Protein 1BYR (pdb70)

Organism: Escherichia coli (NCBI:txid562)

Sequence (152 aa):
EPSVQVGYSPEGSARVLVLSAIDSAKTSIRMMAYSFTAPDIMKALVAAKKRGVDVKIVIDERGNTGRASIAAMNYIANSGIPLRTDSNFPIQHDKVIIVDNVTVETGSFNFTKAAETKNSENAVVIWNMPKLAESFLEHWQDRWNQGRDYRS

Structure (mmCIF, N/CA/C/O backbone):
data_1BYR
#
_entry.id   1BYR
#
_cell.length_a   59.060
_cell.length_b   59.060
_cell.length_c   111.300
_cell.angle_alpha   90.00
_cell.angle_beta   90.00
_cell.angle_gamma   90.00
#
_symmetry.space_group_name_H-M   'P 43 21 2'
#
loop_
_entity.id
_entity.type
_entity.pdbx_description
1 polymer 'PROTEIN (ENDONUCLEASE)'
2 water water
#
loop_
_atom_site.group_PDB
_atom_site.id
_atom_site.type_symbol
_atom_site.label_atom_id
_atom_site.label_alt_id
_atom_site.label_comp_id
_atom_site.label_asym_id
_atom_site.label_entity_id
_atom_site.label_seq_id
_atom_site.pdbx_PDB_ins_code
_atom_site.Cartn_x
_atom_site.Cartn_y
_atom_site.Cartn_z
_atom_site.occupancy
_atom_site.B_iso_or_equiv
_atom_site.auth_seq_id
_atom_site.auth_comp_id
_atom_site.auth_asym_id
_atom_site.auth_atom_id
_atom_site.pdbx_PDB_model_num
ATOM 1 N N . GLU A 1 2 ? 38.387 36.829 5.423 1.00 31.06 2 GLU A N 1
ATOM 2 C CA . GLU A 1 2 ? 37.672 36.217 6.576 1.00 30.85 2 GLU A CA 1
ATOM 3 C C . GLU A 1 2 ? 36.683 35.142 6.100 1.00 26.41 2 GLU A C 1
ATOM 4 O O . GLU A 1 2 ? 36.644 34.041 6.638 1.00 27.99 2 GLU A O 1
ATOM 10 N N . PRO A 1 3 ? 35.874 35.456 5.082 1.00 23.68 3 PRO A N 1
ATOM 11 C CA . PRO A 1 3 ? 34.942 34.418 4.638 1.00 22.44 3 PRO A CA 1
ATOM 12 C C . PRO A 1 3 ? 35.674 33.244 3.987 1.00 21.57 3 PRO A C 1
ATOM 13 O O . PRO A 1 3 ? 36.685 33.428 3.306 1.00 22.10 3 PRO A O 1
ATOM 17 N N . SER A 1 4 ? 35.178 32.026 4.229 1.00 17.81 4 SER A N 1
ATOM 18 C CA . SER A 1 4 ? 35.769 30.823 3.656 1.00 13.92 4 SER A CA 1
ATOM 19 C C . SER A 1 4 ? 34.698 29.749 3.555 1.00 12.77 4 SER A C 1
ATOM 20 O O . SER A 1 4 ? 33.649 29.854 4.189 1.00 10.25 4 SER A O 1
ATOM 23 N N . VAL A 1 5 ? 34.956 28.709 2.764 1.00 9.24 5 VAL A N 1
ATOM 24 C CA . VAL A 1 5 ? 33.974 27.644 2.606 1.00 8.98 5 VAL A CA 1
ATOM 25 C C . VAL A 1 5 ? 34.603 26.263 2.714 1.00 8.68 5 VAL A C 1
ATOM 26 O O . VAL A 1 5 ? 35.684 26.015 2.186 1.00 7.62 5 VAL A O 1
ATOM 30 N N . GLN A 1 6 ? 33.930 25.365 3.420 1.00 9.72 6 GLN A N 1
ATOM 31 C CA . GLN A 1 6 ? 34.411 24.001 3.589 1.00 8.33 6 GLN A CA 1
ATOM 32 C C . GLN A 1 6 ? 33.323 23.102 3.044 1.00 7.80 6 GLN A C 1
ATOM 33 O O . GLN A 1 6 ? 32.155 23.479 3.065 1.00 7.74 6 GLN A O 1
ATOM 41 N N . VAL A 1 7 ? 33.705 21.922 2.548 1.00 7.81 7 VAL A N 1
ATOM 42 C CA . VAL A 1 7 ? 32.729 20.959 2.037 1.00 8.96 7 VAL A CA 1
ATOM 43 C C . VAL A 1 7 ? 33.074 19.573 2.552 1.00 7.41 7 VAL A C 1
ATOM 44 O O . VAL A 1 7 ? 34.240 19.257 2.804 1.00 5.64 7 VAL A O 1
ATOM 48 N N . GLY A 1 8 ? 32.042 18.750 2.692 1.00 7.06 8 GLY A N 1
ATOM 49 C CA . GLY A 1 8 ? 32.202 17.380 3.138 1.00 6.87 8 GLY A CA 1
ATOM 50 C C . GLY A 1 8 ? 31.174 16.565 2.369 1.00 7.71 8 GLY A C 1
ATOM 51 O O . GLY A 1 8 ? 30.174 17.119 1.910 1.00 8.20 8 GLY A O 1
ATOM 52 N N . TYR A 1 9 ? 31.403 15.260 2.216 1.00 6.39 9 TYR A N 1
ATOM 53 C CA . TYR A 1 9 ? 30.476 14.416 1.470 1.00 6.91 9 TYR A CA 1
ATOM 54 C C . TYR A 1 9 ? 30.110 13.133 2.197 1.00 8.35 9 TYR A C 1
ATOM 55 O O . TYR A 1 9 ? 30.811 12.694 3.106 1.00 7.35 9 TYR A O 1
ATOM 64 N N . SER A 1 10 ? 28.985 12.543 1.791 1.00 5.78 10 SER A N 1
ATOM 65 C CA . SER A 1 10 ? 28.526 11.273 2.323 1.00 6.71 10 SER A CA 1
ATOM 66 C C . SER A 1 10 ? 28.455 10.364 1.099 1.00 7.63 10 SER A C 1
ATOM 67 O O . SER A 1 10 ? 28.256 10.846 -0.017 1.00 8.76 10 SER A O 1
ATOM 70 N N . PRO A 1 11 ? 28.627 9.043 1.273 1.00 7.38 11 PRO A N 1
ATOM 71 C CA . PRO A 1 11 ? 28.906 8.328 2.516 1.00 8.40 11 PRO A CA 1
ATOM 72 C C . PRO A 1 11 ? 30.378 8.360 2.959 1.00 8.69 11 PRO A C 1
ATOM 73 O O . PRO A 1 11 ? 30.761 7.637 3.874 1.00 7.81 11 PRO A O 1
ATOM 77 N N . GLU A 1 12 ? 31.193 9.193 2.322 1.00 7.80 12 GLU A N 1
ATOM 78 C CA . GLU A 1 12 ? 32.616 9.298 2.666 1.00 8.55 12 GLU A CA 1
ATOM 79 C C . GLU A 1 12 ? 32.857 9.508 4.171 1.00 7.70 12 GLU A C 1
ATOM 80 O O . GLU A 1 12 ? 33.778 8.932 4.765 1.00 6.69 12 GLU A O 1
ATOM 86 N N . GLY A 1 13 ? 32.040 10.357 4.780 1.00 7.83 13 GLY A N 1
ATOM 87 C CA . GLY A 1 13 ? 32.199 10.632 6.196 1.00 6.44 13 GLY A CA 1
ATOM 88 C C . GLY A 1 13 ? 32.540 12.078 6.491 1.00 7.02 13 GLY A C 1
ATOM 89 O O . GLY A 1 13 ? 32.290 12.573 7.586 1.00 7.81 13 GLY A O 1
ATOM 90 N N . SER A 1 14 ? 33.091 12.783 5.509 1.00 7.60 14 SER A N 1
ATOM 91 C CA . SER A 1 14 ? 33.481 14.171 5.722 1.00 8.11 14 SER A CA 1
ATOM 92 C C . SER A 1 14 ? 32.316 15.146 5.936 1.00 8.45 14 SER A C 1
ATOM 93 O O . SER A 1 14 ? 32.474 16.163 6.614 1.00 8.05 14 SER A O 1
ATOM 96 N N . ALA A 1 15 ? 31.152 14.846 5.370 1.00 7.53 15 ALA A N 1
ATOM 97 C CA . ALA A 1 15 ? 29.994 15.726 5.544 1.00 5.30 15 ALA A CA 1
ATOM 98 C C . ALA A 1 15 ? 29.548 15.720 7.010 1.00 6.66 15 ALA A C 1
ATOM 99 O O . ALA A 1 15 ? 29.367 16.768 7.636 1.00 6.54 15 ALA A O 1
ATOM 101 N N . ARG A 1 16 ? 29.368 14.528 7.555 1.00 7.17 16 ARG A N 1
ATOM 102 C CA . ARG A 1 16 ? 28.941 14.389 8.932 1.00 9.52 16 ARG A CA 1
ATOM 103 C C . ARG A 1 16 ? 29.893 15.149 9.868 1.00 8.94 16 ARG A C 1
ATOM 104 O O . ARG A 1 16 ? 29.457 15.951 10.695 1.00 9.27 16 ARG A O 1
ATOM 116 N N . VAL A 1 17 ? 31.191 14.905 9.731 1.00 8.58 17 VAL A N 1
ATOM 117 C CA . VAL A 1 17 ? 32.174 15.567 10.581 1.00 8.67 17 VAL A CA 1
ATOM 118 C C . VAL A 1 17 ? 32.116 17.085 10.450 1.00 9.56 17 VAL A C 1
ATOM 119 O O . VAL A 1 17 ? 32.216 17.797 11.448 1.00 8.84 17 VAL A O 1
ATOM 123 N N . LEU A 1 18 ? 31.940 17.585 9.227 1.00 9.50 18 LEU A N 1
ATOM 124 C CA . LEU A 1 18 ? 31.857 19.024 8.976 1.00 9.00 18 LEU A CA 1
ATOM 125 C C . LEU A 1 18 ? 30.629 19.641 9.638 1.00 7.62 18 LEU A C 1
ATOM 126 O O . LEU A 1 18 ? 30.700 20.720 10.235 1.00 7.48 18 LEU A O 1
ATOM 131 N N . VAL A 1 19 ? 29.494 18.959 9.524 1.00 7.29 19 VAL A N 1
ATOM 132 C CA . VAL A 1 19 ? 28.267 19.443 10.139 1.00 6.97 19 VAL A CA 1
ATOM 133 C C . VAL A 1 19 ? 28.476 19.495 11.663 1.00 6.03 19 VAL A C 1
ATOM 134 O O . VAL A 1 19 ? 28.101 20.476 12.309 1.00 6.53 19 VAL A O 1
ATOM 138 N N . LEU A 1 20 ? 29.089 18.455 12.226 1.00 5.85 20 LEU A N 1
ATOM 139 C CA . LEU A 1 20 ? 29.375 18.429 13.670 1.00 7.97 20 LEU A CA 1
ATOM 140 C C . LEU A 1 20 ? 30.321 19.576 14.037 1.00 7.99 20 LEU A C 1
ATOM 141 O O . LEU A 1 20 ? 30.162 20.210 15.080 1.00 9.07 20 LEU A O 1
ATOM 146 N N . SER A 1 21 ? 31.283 19.865 13.160 1.00 7.77 21 SER A N 1
ATOM 147 C CA . SER A 1 21 ? 32.242 20.951 13.371 1.00 7.81 21 SER A CA 1
ATOM 148 C C . SER A 1 21 ? 31.540 22.300 13.452 1.00 8.21 21 SER A C 1
ATOM 149 O O . SER A 1 21 ? 31.912 23.168 14.245 1.00 8.98 21 SER A O 1
ATOM 152 N N . ALA A 1 22 ? 30.518 22.488 12.633 1.00 7.82 22 ALA A N 1
ATOM 153 C CA . ALA A 1 22 ? 29.788 23.745 12.652 1.00 8.46 22 ALA A CA 1
ATOM 154 C C . ALA A 1 22 ? 29.025 23.907 13.970 1.00 8.99 22 ALA A C 1
ATOM 155 O O . ALA A 1 22 ? 29.034 24.977 14.571 1.00 8.87 22 ALA A O 1
ATOM 157 N N . ILE A 1 23 ? 28.372 22.846 14.426 1.00 8.06 23 ILE A N 1
ATOM 158 C CA . ILE A 1 23 ? 27.617 22.920 15.664 1.00 7.57 23 ILE A CA 1
ATOM 159 C C . ILE A 1 23 ? 28.571 23.108 16.844 1.00 8.57 23 ILE A C 1
ATOM 160 O O . ILE A 1 23 ? 28.345 23.939 17.715 1.00 6.87 23 ILE A O 1
ATOM 165 N N . ASP A 1 24 ? 29.664 22.357 16.830 1.00 9.55 24 ASP A N 1
ATOM 166 C CA . ASP A 1 24 ? 30.675 22.431 17.877 1.00 9.78 24 ASP A CA 1
ATOM 167 C C . ASP A 1 24 ? 31.360 23.793 17.963 1.00 10.93 24 ASP A C 1
ATOM 168 O O . ASP A 1 24 ? 31.950 24.138 18.986 1.00 9.80 24 ASP A O 1
ATOM 173 N N . SER A 1 25 ? 31.294 24.554 16.877 1.00 11.19 25 SER A N 1
ATOM 174 C CA . SER A 1 25 ? 31.934 25.871 16.825 1.00 11.57 25 SER A CA 1
ATOM 175 C C . SER A 1 25 ? 31.100 27.010 17.395 1.00 11.45 25 SER A C 1
ATOM 176 O O . SER A 1 25 ? 31.630 28.079 17.688 1.00 12.32 25 SER A O 1
ATOM 179 N N . ALA A 1 26 ? 29.801 26.792 17.531 1.00 10.65 26 ALA A N 1
ATOM 180 C CA . ALA A 1 26 ? 28.909 27.836 18.026 1.00 12.38 26 ALA A CA 1
ATOM 181 C C . ALA A 1 26 ? 29.261 28.324 19.429 1.00 14.20 26 ALA A C 1
ATOM 182 O O . ALA A 1 26 ? 29.344 27.539 20.385 1.00 12.87 26 ALA A O 1
ATOM 184 N N . LYS A 1 27 ? 29.464 29.633 19.541 1.00 16.03 27 LYS A N 1
ATOM 185 C CA . LYS A 1 27 ? 29.789 30.252 20.827 1.00 16.84 27 LYS A CA 1
ATOM 186 C C . LYS A 1 27 ? 28.607 31.052 21.362 1.00 15.94 27 LYS A C 1
ATOM 187 O O . LYS A 1 27 ? 28.507 31.281 22.556 1.00 15.82 27 LYS A O 1
ATOM 193 N N . THR A 1 28 ? 27.707 31.464 20.472 1.00 14.27 28 THR A N 1
ATOM 194 C CA . THR A 1 28 ? 26.563 32.248 20.893 1.00 13.32 28 THR A CA 1
ATOM 195 C C . THR A 1 28 ? 25.198 31.777 20.396 1.00 13.11 28 THR A C 1
ATOM 196 O O . THR A 1 28 ? 24.238 31.738 21.162 1.00 12.03 28 THR A O 1
ATOM 200 N N . SER A 1 29 ? 25.079 31.424 19.120 1.00 11.27 29 SER A N 1
ATOM 201 C CA . SER A 1 29 ? 23.770 30.987 18.623 1.00 12.49 29 SER A CA 1
ATOM 202 C C . SER A 1 29 ? 23.749 29.953 17.515 1.00 11.93 29 SER A C 1
ATOM 203 O O . SER A 1 29 ? 24.713 29.769 16.775 1.00 11.51 29 SER A O 1
ATOM 206 N N . ILE A 1 30 ? 22.611 29.275 17.427 1.00 12.64 30 ILE A N 1
ATOM 207 C CA . ILE A 1 30 ? 22.365 28.269 16.424 1.00 10.37 30 ILE A CA 1
ATOM 208 C C . ILE A 1 30 ? 20.892 28.372 16.066 1.00 11.13 30 ILE A C 1
ATOM 209 O O . ILE A 1 30 ? 20.031 28.316 16.939 1.00 12.62 30 ILE A O 1
ATOM 214 N N . ARG A 1 31 ? 20.606 28.557 14.780 1.00 9.59 31 ARG A N 1
ATOM 215 C CA . ARG A 1 31 ? 19.230 28.633 14.294 1.00 8.95 31 ARG A CA 1
ATOM 216 C C . ARG A 1 31 ? 19.196 27.542 13.242 1.00 8.31 31 ARG A C 1
ATOM 217 O O . ARG A 1 31 ? 19.812 27.684 12.199 1.00 6.58 31 ARG A O 1
ATOM 229 N N . MET A 1 32 ? 18.503 26.447 13.537 1.00 7.65 32 MET A N 1
ATOM 230 C CA . MET A 1 32 ? 18.442 25.299 12.638 1.00 8.03 32 MET A CA 1
ATOM 231 C C . MET A 1 32 ? 17.088 25.011 11.983 1.00 7.68 32 MET A C 1
ATOM 232 O O . MET A 1 32 ? 16.031 25.196 12.593 1.00 6.72 32 MET A O 1
ATOM 237 N N . MET A 1 33 ? 17.145 24.551 10.728 1.00 6.80 33 MET A N 1
ATOM 238 C CA . MET A 1 33 ? 15.967 24.187 9.943 1.00 6.38 33 MET A CA 1
ATOM 239 C C . MET A 1 33 ? 16.243 22.761 9.500 1.00 8.01 33 MET A C 1
ATOM 240 O O . MET A 1 33 ? 17.342 22.456 9.030 1.00 8.12 33 MET A O 1
ATOM 245 N N . ALA A 1 34 ? 15.261 21.874 9.635 1.00 6.08 34 ALA A N 1
ATOM 246 C CA . ALA A 1 34 ? 15.472 20.508 9.218 1.00 5.92 34 ALA A CA 1
ATOM 247 C C . ALA A 1 34 ? 14.224 19.863 8.657 1.00 5.93 34 ALA A C 1
ATOM 248 O O . ALA A 1 34 ? 13.113 20.250 8.991 1.00 6.91 34 ALA A O 1
ATOM 250 N N . TYR A 1 35 ? 14.422 18.878 7.786 1.00 7.82 35 TYR A N 1
ATOM 251 C CA . TYR A 1 35 ? 13.313 18.106 7.242 1.00 7.13 35 TYR A CA 1
ATOM 252 C C . TYR A 1 35 ? 13.423 16.908 8.196 1.00 7.49 35 TYR A C 1
ATOM 253 O O . TYR A 1 35 ? 13.200 17.068 9.386 1.00 9.87 35 TYR A O 1
ATOM 262 N N . SER A 1 36 ? 13.796 15.732 7.713 1.00 7.04 36 SER A N 1
ATOM 263 C CA . SER A 1 36 ? 13.966 14.592 8.614 1.00 8.17 36 SER A CA 1
ATOM 264 C C . SER A 1 36 ? 14.979 14.948 9.708 1.00 9.44 36 SER A C 1
ATOM 265 O O . SER A 1 36 ? 16.131 15.255 9.415 1.00 8.30 36 SER A O 1
ATOM 268 N N . PHE A 1 37 ? 14.543 14.872 10.967 1.00 8.76 37 PHE A N 1
ATOM 269 C CA . PHE A 1 37 ? 15.348 15.238 12.132 1.00 8.21 37 PHE A CA 1
ATOM 270 C C . PHE A 1 37 ? 15.506 14.001 13.030 1.00 9.82 37 PHE A C 1
ATOM 271 O O . PHE A 1 37 ? 14.695 13.787 13.931 1.00 9.33 37 PHE A O 1
ATOM 279 N N . THR A 1 38 ? 16.552 13.203 12.804 1.00 9.37 38 THR A N 1
ATOM 280 C CA . THR A 1 38 ? 16.730 11.961 13.577 1.00 9.40 38 THR A CA 1
ATOM 281 C C . THR A 1 38 ? 18.127 11.522 14.061 1.00 9.90 38 THR A C 1
ATOM 282 O O . THR A 1 38 ? 18.221 10.732 15.005 1.00 10.31 38 THR A O 1
ATOM 286 N N . ALA A 1 39 ? 19.196 12.000 13.434 1.00 7.48 39 ALA A N 1
ATOM 287 C CA . ALA A 1 39 ? 20.550 11.571 13.809 1.00 8.23 39 ALA A CA 1
ATOM 288 C C . ALA A 1 39 ? 20.971 11.792 15.266 1.00 9.12 39 ALA A C 1
ATOM 289 O O . ALA A 1 39 ? 21.182 12.928 15.698 1.00 9.01 39 ALA A O 1
ATOM 291 N N . PRO A 1 40 ? 21.132 10.701 16.040 1.00 10.60 40 PRO A N 1
ATOM 292 C CA . PRO A 1 40 ? 21.529 10.842 17.448 1.00 10.14 40 PRO A CA 1
ATOM 293 C C . PRO A 1 40 ? 22.784 11.699 17.653 1.00 8.95 40 PRO A C 1
ATOM 294 O O . PRO A 1 40 ? 22.831 12.511 18.567 1.00 9.50 40 PRO A O 1
ATOM 298 N N . ASP A 1 41 ? 23.788 11.517 16.795 1.00 7.32 41 ASP A N 1
ATOM 299 C CA . ASP A 1 41 ? 25.036 12.274 16.875 1.00 6.46 41 ASP A CA 1
ATOM 300 C C . ASP A 1 41 ? 24.798 13.789 16.776 1.00 8.10 41 ASP A C 1
ATOM 301 O O . ASP A 1 41 ? 25.422 14.577 17.495 1.00 8.99 41 ASP A O 1
ATOM 306 N N . ILE A 1 42 ? 23.899 14.186 15.876 1.00 7.94 42 ILE A N 1
ATOM 307 C CA . ILE A 1 42 ? 23.548 15.590 15.677 1.00 8.26 42 ILE A CA 1
ATOM 308 C C . ILE A 1 42 ? 22.839 16.135 16.929 1.00 8.32 42 ILE A C 1
ATOM 309 O O . ILE A 1 42 ? 23.117 17.259 17.391 1.00 8.34 42 ILE A O 1
ATOM 314 N N . MET A 1 43 ? 21.914 15.350 17.476 1.00 8.57 43 MET A N 1
ATOM 315 C CA . MET A 1 43 ? 21.179 15.761 18.678 1.00 7.89 43 MET A CA 1
ATOM 316 C C . MET A 1 43 ? 22.115 15.942 19.866 1.00 7.71 43 MET A C 1
ATOM 317 O O . MET A 1 43 ? 22.021 16.931 20.593 1.00 10.31 43 MET A O 1
ATOM 322 N N . LYS A 1 44 ? 23.032 15.003 20.057 1.00 7.86 44 LYS A N 1
ATOM 323 C CA . LYS A 1 44 ? 23.980 15.084 21.161 1.00 8.17 44 LYS A CA 1
ATOM 324 C C . LYS A 1 44 ? 24.810 16.335 21.053 1.00 9.92 44 LYS A C 1
ATOM 325 O O . LYS A 1 44 ? 25.096 16.992 22.064 1.00 9.15 44 LYS A O 1
ATOM 331 N N . ALA A 1 45 ? 25.208 16.668 19.825 1.00 9.15 45 ALA A N 1
ATOM 332 C CA . ALA A 1 45 ? 26.005 17.864 19.580 1.00 9.44 45 ALA A CA 1
ATOM 333 C C . ALA A 1 45 ? 25.217 19.153 19.850 1.00 8.52 45 ALA A C 1
ATOM 334 O O . ALA A 1 45 ? 25.756 20.109 20.408 1.00 8.62 45 ALA A O 1
ATOM 336 N N . LEU A 1 46 ? 23.944 19.182 19.462 1.00 8.77 46 LEU A N 1
ATOM 337 C CA . LEU A 1 46 ? 23.114 20.358 19.685 1.00 8.01 46 LEU A CA 1
ATOM 338 C C . LEU A 1 46 ? 22.923 20.602 21.184 1.00 7.83 46 LEU A C 1
ATOM 339 O O . LEU A 1 46 ? 23.055 21.732 21.662 1.00 5.83 46 LEU A O 1
ATOM 344 N N . VAL A 1 47 ? 22.635 19.543 21.935 1.00 10.28 47 VAL A N 1
ATOM 345 C CA . VAL A 1 47 ? 22.457 19.693 23.376 1.00 14.61 47 VAL A CA 1
ATOM 346 C C . VAL A 1 47 ? 23.779 20.044 24.063 1.00 14.52 47 VAL A C 1
ATOM 347 O O . VAL A 1 47 ? 23.786 20.735 25.084 1.00 15.75 47 VAL A O 1
ATOM 351 N N . ALA A 1 48 ? 24.901 19.594 23.514 1.00 13.50 48 ALA A N 1
ATOM 352 C CA . ALA A 1 48 ? 26.188 19.956 24.112 1.00 13.25 48 ALA A CA 1
ATOM 353 C C . ALA A 1 48 ? 26.387 21.451 23.892 1.00 13.83 48 ALA A C 1
ATOM 354 O O . ALA A 1 48 ? 26.995 22.136 24.716 1.00 12.80 48 ALA A O 1
ATOM 356 N N . ALA A 1 49 ? 25.870 21.965 22.779 1.00 12.47 49 ALA A N 1
ATOM 357 C CA . ALA A 1 49 ? 25.979 23.392 22.490 1.00 13.16 49 ALA A CA 1
ATOM 358 C C . ALA A 1 49 ? 25.165 24.170 23.524 1.00 13.46 49 ALA A C 1
ATOM 359 O O . ALA A 1 49 ? 25.638 25.151 24.099 1.00 13.37 49 ALA A O 1
ATOM 361 N N . LYS A 1 50 ? 23.935 23.736 23.754 1.00 14.44 50 LYS A N 1
ATOM 362 C CA . LYS A 1 50 ? 23.073 24.384 24.747 1.00 17.57 50 LYS A CA 1
ATOM 363 C C . LYS A 1 50 ? 23.776 24.430 26.116 1.00 15.23 50 LYS A C 1
ATOM 364 O O . LYS A 1 50 ? 23.828 25.471 26.767 1.00 15.52 50 LYS A O 1
ATOM 370 N N . LYS A 1 51 ? 24.328 23.298 26.535 1.00 15.47 51 LYS A N 1
ATOM 371 C CA . LYS A 1 51 ? 25.040 23.201 27.805 1.00 16.19 51 LYS A CA 1
ATOM 372 C C . LYS A 1 51 ? 26.199 24.192 27.854 1.00 17.59 51 LYS A C 1
ATOM 373 O O . LYS A 1 51 ? 26.567 24.684 28.915 1.00 20.14 51 LYS A O 1
ATOM 379 N N . ARG A 1 52 ? 26.767 24.492 26.698 1.00 17.37 52 ARG A N 1
ATOM 380 C CA . ARG A 1 52 ? 27.857 25.458 26.607 1.00 16.85 52 ARG A CA 1
ATOM 381 C C . ARG A 1 52 ? 27.303 26.877 26.781 1.00 16.67 52 ARG A C 1
ATOM 382 O O . ARG A 1 52 ? 28.062 27.826 26.893 1.00 17.96 52 ARG A O 1
ATOM 394 N N . GLY A 1 53 ? 25.981 27.015 26.785 1.00 15.35 53 GLY A N 1
ATOM 395 C CA . GLY A 1 53 ? 25.383 28.332 26.905 1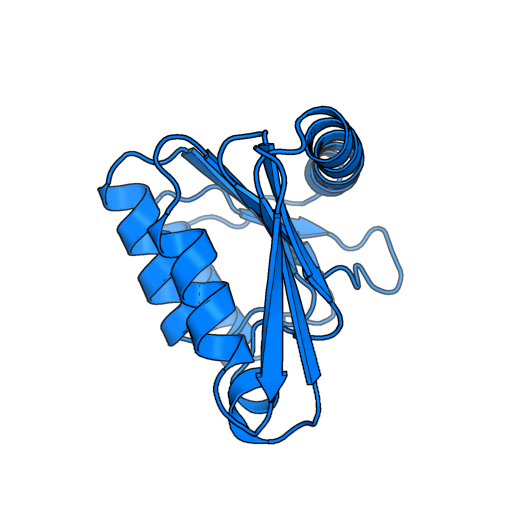.00 13.61 53 GLY A CA 1
ATOM 396 C C . GLY A 1 53 ? 24.876 28.885 25.577 1.00 15.41 53 GLY A C 1
ATOM 397 O O . GLY A 1 53 ? 24.295 29.973 25.524 1.00 15.82 53 GLY A O 1
ATOM 398 N N . VAL A 1 54 ? 25.069 28.138 24.492 1.00 13.46 54 VAL A N 1
ATOM 399 C CA . VAL A 1 54 ? 24.629 28.601 23.178 1.00 12.13 54 VAL A CA 1
ATOM 400 C C . VAL A 1 54 ? 23.111 28.693 23.052 1.00 11.37 54 VAL A C 1
ATOM 401 O O . VAL A 1 54 ? 22.383 27.802 23.495 1.00 11.44 54 VAL A O 1
ATOM 405 N N . ASP A 1 55 ? 22.648 29.781 22.443 1.00 10.76 55 ASP A N 1
ATOM 406 C CA . ASP A 1 55 ? 21.222 30.016 22.232 1.00 11.38 55 ASP A CA 1
ATOM 407 C C . ASP A 1 55 ? 20.787 29.215 21.000 1.00 11.24 55 ASP A C 1
ATOM 408 O O . ASP A 1 55 ? 20.979 29.648 19.859 1.00 11.09 55 ASP A O 1
ATOM 413 N N . VAL A 1 56 ? 20.234 28.028 21.245 1.00 10.88 56 VAL A N 1
ATOM 414 C CA . VAL A 1 56 ? 19.777 27.134 20.179 1.00 10.34 56 VAL A CA 1
ATOM 415 C C . VAL A 1 56 ? 18.253 27.095 19.980 1.00 10.88 56 VAL A C 1
ATOM 416 O O . VAL A 1 56 ? 17.492 26.878 20.928 1.00 11.01 56 VAL A O 1
ATOM 420 N N . LYS A 1 57 ? 17.807 27.324 18.742 1.00 9.29 57 LYS A N 1
ATOM 421 C CA . LYS A 1 57 ? 16.382 27.259 18.409 1.00 9.60 57 LYS A CA 1
ATOM 422 C C . LYS A 1 57 ? 16.243 26.475 17.095 1.00 11.47 57 LYS A C 1
ATOM 423 O O . LYS A 1 57 ? 17.012 26.675 16.142 1.00 11.01 57 LYS A O 1
ATOM 429 N N . ILE A 1 58 ? 15.261 25.578 17.044 1.00 10.38 58 ILE A N 1
ATOM 430 C CA . ILE A 1 58 ? 15.069 24.719 15.883 1.00 9.11 58 ILE A CA 1
ATOM 431 C C . ILE A 1 58 ? 13.638 24.614 15.350 1.00 8.44 58 ILE A C 1
ATOM 432 O O . ILE A 1 58 ? 12.685 24.503 16.118 1.00 8.67 58 ILE A O 1
ATOM 437 N N . VAL A 1 59 ? 13.483 24.676 14.026 1.00 8.67 59 VAL A N 1
ATOM 438 C CA . VAL A 1 59 ? 12.167 24.514 13.402 1.00 9.80 59 VAL A CA 1
ATOM 439 C C . VAL A 1 59 ? 12.308 23.402 12.387 1.00 9.42 59 VAL A C 1
ATOM 440 O O . VAL A 1 59 ? 13.176 23.459 11.512 1.00 9.91 59 VAL A O 1
ATOM 444 N N . ILE A 1 60 ? 11.476 22.374 12.519 1.00 6.89 60 ILE A N 1
ATOM 445 C CA . ILE A 1 60 ? 11.542 21.241 11.610 1.00 6.57 60 ILE A CA 1
ATOM 446 C C . ILE A 1 60 ? 10.221 20.966 10.910 1.00 7.71 60 ILE A C 1
ATOM 447 O O . ILE A 1 60 ? 9.169 21.440 11.333 1.00 5.80 60 ILE A O 1
ATOM 452 N N . ASP A 1 61 ? 10.288 20.211 9.818 1.00 8.00 61 ASP A N 1
ATOM 453 C CA . ASP A 1 61 ? 9.106 19.835 9.067 1.00 7.55 61 ASP A CA 1
ATOM 454 C C . ASP A 1 61 ? 8.232 18.945 9.942 1.00 9.95 61 ASP A C 1
ATOM 455 O O . ASP A 1 61 ? 8.737 18.024 10.596 1.00 11.10 61 ASP A O 1
ATOM 460 N N . GLU A 1 62 ? 6.929 19.202 9.935 1.00 10.88 62 GLU A N 1
ATOM 461 C CA . GLU A 1 62 ? 6.001 18.427 10.756 1.00 10.93 62 GLU A CA 1
ATOM 462 C C . GLU A 1 62 ? 5.621 17.054 10.223 1.00 11.42 62 GLU A C 1
ATOM 463 O O . GLU A 1 62 ? 5.812 16.044 10.908 1.00 11.63 62 GLU A O 1
ATOM 469 N N . ARG A 1 63 ? 5.090 16.997 9.004 1.00 11.13 63 ARG A N 1
ATOM 470 C CA . ARG A 1 63 ? 4.664 15.717 8.427 1.00 10.49 63 ARG A CA 1
ATOM 471 C C . ARG A 1 63 ? 5.729 14.648 8.295 1.00 7.96 63 ARG A C 1
ATOM 472 O O . ARG A 1 63 ? 5.429 13.460 8.411 1.00 8.59 63 ARG A O 1
ATOM 484 N N . GLY A 1 64 ? 6.962 15.069 8.035 1.00 7.74 64 GLY A N 1
ATOM 485 C CA . GLY A 1 64 ? 8.046 14.122 7.877 1.00 9.17 64 GLY A CA 1
ATOM 486 C C . GLY A 1 64 ? 8.762 13.755 9.165 1.00 10.45 64 GLY A C 1
ATOM 487 O O . GLY A 1 64 ? 9.806 13.117 9.132 1.00 10.01 64 GLY A O 1
ATOM 488 N N . ASN A 1 65 ? 8.213 14.167 10.302 1.00 10.01 65 ASN A N 1
ATOM 489 C CA . ASN A 1 65 ? 8.829 13.862 11.594 1.00 10.48 65 ASN A CA 1
ATOM 490 C C . ASN A 1 65 ? 7.873 13.208 12.611 1.00 10.91 65 ASN A C 1
ATOM 491 O O . ASN A 1 65 ? 7.765 13.637 13.771 1.00 9.02 65 ASN A O 1
ATOM 498 N N . THR A 1 66 ? 7.186 12.161 12.166 1.00 8.42 66 THR A N 1
ATOM 499 C CA . THR A 1 66 ? 6.285 11.434 13.050 1.00 10.24 66 THR A CA 1
ATOM 500 C C . THR A 1 66 ? 6.773 10.001 13.287 1.00 9.24 66 THR A C 1
ATOM 501 O O . THR A 1 66 ? 6.117 9.215 13.957 1.00 10.39 66 THR A O 1
ATOM 505 N N . GLY A 1 67 ? 7.923 9.661 12.721 1.00 9.16 67 GLY A N 1
ATOM 506 C CA . GLY A 1 67 ? 8.470 8.330 12.922 1.00 10.87 67 GLY A CA 1
ATOM 507 C C . GLY A 1 67 ? 9.087 8.198 14.314 1.00 12.31 67 GLY A C 1
ATOM 508 O O . GLY A 1 67 ? 9.391 9.204 14.969 1.00 11.61 67 GLY A O 1
ATOM 509 N N . ARG A 1 68 ? 9.295 6.968 14.772 1.00 12.93 68 ARG A N 1
ATOM 510 C CA . ARG A 1 68 ? 9.849 6.743 16.104 1.00 11.65 68 ARG A CA 1
ATOM 511 C C . ARG A 1 68 ? 11.168 7.471 16.376 1.00 11.23 68 ARG A C 1
ATOM 512 O O . ARG A 1 68 ? 11.331 8.107 17.426 1.00 11.77 68 ARG A O 1
ATOM 524 N N . ALA A 1 69 ? 12.110 7.381 15.444 1.00 8.99 69 ALA A N 1
ATOM 525 C CA . ALA A 1 69 ? 13.395 8.039 15.619 1.00 9.64 69 ALA A CA 1
ATOM 526 C C . ALA A 1 69 ? 13.209 9.560 15.709 1.00 10.04 69 ALA A C 1
ATOM 527 O O . ALA A 1 69 ? 13.885 10.239 16.502 1.00 8.41 69 ALA A O 1
ATOM 529 N N . SER A 1 70 ? 12.280 10.095 14.914 1.00 9.35 70 SER A N 1
ATOM 530 C CA . SER A 1 70 ? 12.011 11.528 14.938 1.00 9.20 70 SER A CA 1
ATOM 531 C C . SER A 1 70 ? 11.529 11.926 16.332 1.00 9.58 70 SER A C 1
ATOM 532 O O . SER A 1 70 ? 12.022 12.894 16.918 1.00 10.20 70 SER A O 1
ATOM 535 N N . ILE A 1 71 ? 10.575 11.174 16.867 1.00 7.93 71 ILE A N 1
ATOM 536 C CA . ILE A 1 71 ? 10.044 11.468 18.197 1.00 8.80 71 ILE A CA 1
ATOM 537 C C . ILE A 1 71 ? 11.120 11.400 19.299 1.00 8.37 71 ILE A C 1
ATOM 538 O O . ILE A 1 71 ? 11.181 12.263 20.180 1.00 7.58 71 ILE A O 1
ATOM 543 N N . ALA A 1 72 ? 11.982 10.389 19.234 1.00 9.08 72 ALA A N 1
ATOM 544 C CA . ALA A 1 72 ? 13.068 10.242 20.198 1.00 8.38 72 ALA A CA 1
ATOM 545 C C . ALA A 1 72 ? 13.970 11.487 20.182 1.00 8.03 72 ALA A C 1
ATOM 546 O O . ALA A 1 72 ? 14.323 12.012 21.234 1.00 7.94 72 ALA A O 1
ATOM 548 N N . ALA A 1 73 ? 14.322 11.978 18.999 1.00 6.82 73 ALA A N 1
ATOM 549 C CA . ALA A 1 73 ? 15.178 13.161 18.905 1.00 6.15 73 ALA A CA 1
ATOM 550 C C . ALA A 1 73 ? 14.468 14.418 19.379 1.00 7.19 73 ALA A C 1
ATOM 551 O O . ALA A 1 73 ? 15.042 15.241 20.093 1.00 7.85 73 ALA A O 1
ATOM 553 N N . MET A 1 74 ? 13.218 14.578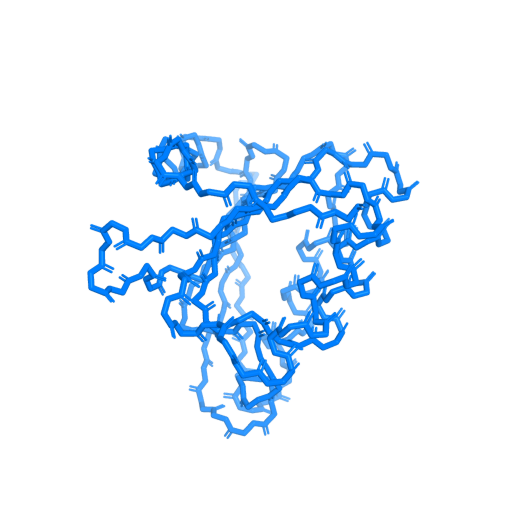 18.963 1.00 8.54 74 MET A N 1
ATOM 554 C CA . MET A 1 74 ? 12.427 15.733 19.362 1.00 8.52 74 MET A CA 1
ATOM 555 C C . MET A 1 74 ? 12.274 15.748 20.878 1.00 8.49 74 MET A C 1
ATOM 556 O O . MET A 1 74 ? 12.412 16.802 21.496 1.00 9.16 74 MET A O 1
ATOM 561 N N . ASN A 1 75 ? 12.016 14.586 21.485 1.00 9.58 75 ASN A N 1
ATOM 562 C CA . ASN A 1 75 ? 11.866 14.504 22.945 1.00 9.86 75 ASN A CA 1
ATOM 563 C C . ASN A 1 75 ? 13.205 14.817 23.621 1.00 11.04 75 ASN A C 1
ATOM 564 O O . ASN A 1 75 ? 13.277 15.586 24.585 1.00 12.02 75 ASN A O 1
ATOM 571 N N . TYR A 1 76 ? 14.269 14.212 23.109 1.00 12.08 76 TYR A N 1
ATOM 572 C CA . TYR A 1 76 ? 15.607 14.450 23.633 1.00 12.20 76 TYR A CA 1
ATOM 573 C C . TYR A 1 76 ? 15.935 15.948 23.588 1.00 10.74 76 TYR A C 1
ATOM 574 O O . TYR A 1 76 ? 16.412 16.520 24.564 1.00 11.00 76 TYR A O 1
ATOM 583 N N . ILE A 1 77 ? 15.649 16.588 22.460 1.00 9.99 77 ILE A N 1
ATOM 584 C CA . ILE A 1 77 ? 15.921 18.009 22.293 1.00 9.62 77 ILE A CA 1
ATOM 585 C C . ILE A 1 77 ? 15.080 18.909 23.220 1.00 10.91 77 ILE A C 1
ATOM 586 O O . ILE A 1 77 ? 15.625 19.808 23.879 1.00 11.80 77 ILE A O 1
ATOM 591 N N . ALA A 1 78 ? 13.769 18.684 23.284 1.00 10.71 78 ALA A N 1
ATOM 592 C CA . ALA A 1 78 ? 12.925 19.498 24.150 1.00 12.27 78 ALA A CA 1
ATOM 593 C C . ALA A 1 78 ? 13.305 19.346 25.637 1.00 14.31 78 ALA A C 1
ATOM 594 O O . ALA A 1 78 ? 13.328 20.326 26.378 1.00 14.60 78 ALA A O 1
ATOM 596 N N . ASN A 1 79 ? 13.609 18.118 26.060 1.00 15.08 79 ASN A N 1
ATOM 597 C CA . ASN A 1 79 ? 13.997 17.834 27.444 1.00 16.00 79 ASN A CA 1
ATOM 598 C C . ASN A 1 79 ? 15.218 18.637 27.880 1.00 16.49 79 ASN A C 1
ATOM 599 O O . ASN A 1 79 ? 15.434 18.845 29.073 1.00 16.90 79 ASN A O 1
ATOM 606 N N . SER A 1 80 ? 16.017 19.078 26.908 1.00 14.75 80 SER A N 1
ATOM 607 C CA . SER A 1 80 ? 17.217 19.867 27.182 1.00 12.44 80 SER A CA 1
ATOM 608 C C . SER A 1 80 ? 16.962 21.371 27.259 1.00 11.49 80 SER A C 1
ATOM 609 O O . SER A 1 80 ? 17.886 22.143 27.468 1.00 13.01 80 SER A O 1
ATOM 612 N N . GLY A 1 81 ? 15.718 21.792 27.079 1.00 10.37 81 GLY A N 1
ATOM 613 C CA . GLY A 1 81 ? 15.426 23.211 27.152 1.00 9.82 81 GLY A CA 1
ATOM 614 C C . GLY A 1 81 ? 15.677 23.944 25.842 1.00 10.36 81 GLY A C 1
ATOM 615 O O . GLY A 1 81 ? 15.682 25.170 25.812 1.00 11.16 81 GLY A O 1
ATOM 616 N N . ILE A 1 82 ? 15.891 23.205 24.756 1.00 10.21 82 ILE A N 1
ATOM 617 C CA . ILE A 1 82 ? 16.116 23.835 23.457 1.00 9.06 82 ILE A CA 1
ATOM 618 C C . ILE A 1 82 ? 14.770 24.099 22.803 1.00 9.02 82 ILE A C 1
ATOM 619 O O . ILE A 1 82 ? 14.014 23.166 22.525 1.00 9.14 82 ILE A O 1
ATOM 624 N N . PRO A 1 83 ? 14.454 25.376 22.547 1.00 10.05 83 PRO A N 1
ATOM 625 C CA . PRO A 1 83 ? 13.173 25.706 21.908 1.00 11.19 83 PRO A CA 1
ATOM 626 C C . PRO A 1 83 ? 13.026 25.028 20.532 1.00 10.31 83 PRO A C 1
ATOM 627 O O . PRO A 1 83 ? 13.841 25.223 19.625 1.00 9.77 83 PRO A O 1
ATOM 631 N N . LEU A 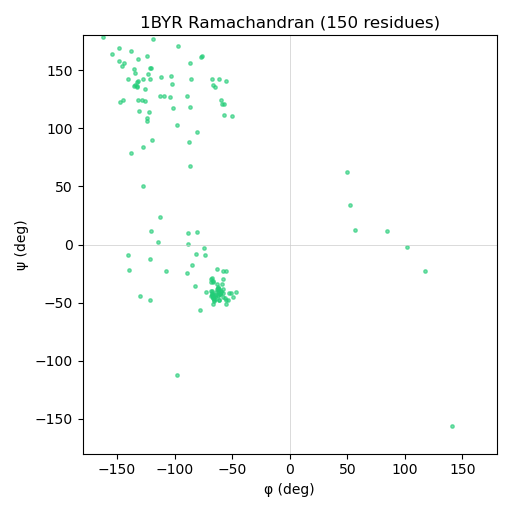1 84 ? 11.983 24.219 20.378 1.00 8.51 84 LEU A N 1
ATOM 632 C CA . LEU A 1 84 ? 11.768 23.504 19.133 1.00 8.89 84 LEU A CA 1
ATOM 633 C C . LEU A 1 84 ? 10.337 23.602 18.610 1.00 8.91 84 LEU A C 1
ATOM 634 O O . LEU A 1 84 ? 9.372 23.556 19.376 1.00 10.00 84 LEU A O 1
ATOM 639 N N . ARG A 1 85 ? 10.205 23.752 17.290 1.00 9.47 85 ARG A N 1
ATOM 640 C CA . ARG A 1 85 ? 8.899 23.844 16.649 1.00 9.12 85 ARG A CA 1
ATOM 641 C C . ARG A 1 85 ? 8.771 22.983 15.396 1.00 8.23 85 ARG A C 1
ATOM 642 O O . ARG A 1 85 ? 9.739 22.756 14.668 1.00 5.11 85 ARG A O 1
ATOM 654 N N . THR A 1 86 ? 7.554 22.495 15.160 1.00 6.92 86 THR A N 1
ATOM 655 C CA . THR A 1 86 ? 7.258 21.735 13.964 1.00 8.59 86 THR A CA 1
ATOM 656 C C . THR A 1 86 ? 6.509 22.710 13.051 1.00 10.39 86 THR A C 1
ATOM 657 O O . THR A 1 86 ? 5.753 23.558 13.526 1.00 11.12 86 THR A O 1
ATOM 661 N N . ASP A 1 87 ? 6.722 22.604 11.742 1.00 10.06 87 ASP A N 1
ATOM 662 C CA . ASP A 1 87 ? 6.084 23.509 10.785 1.00 11.20 87 ASP A CA 1
ATOM 663 C C . ASP A 1 87 ? 5.401 22.689 9.707 1.00 12.14 87 ASP A C 1
ATOM 664 O O . ASP A 1 87 ? 6.029 21.846 9.064 1.00 12.26 87 ASP A O 1
ATOM 669 N N . SER A 1 88 ? 4.103 22.916 9.526 1.00 12.74 88 SER A N 1
ATOM 670 C CA . SER A 1 88 ? 3.336 22.182 8.532 1.00 12.88 88 SER A CA 1
ATOM 671 C C . SER A 1 88 ? 2.716 23.096 7.489 1.00 13.04 88 SER A C 1
ATOM 672 O O . SER A 1 88 ? 1.865 22.671 6.722 1.00 12.86 88 SER A O 1
ATOM 675 N N . ASN A 1 89 ? 3.132 24.352 7.475 1.00 13.83 89 ASN A N 1
ATOM 676 C CA . ASN A 1 89 ? 2.576 25.303 6.529 1.00 14.36 89 ASN A CA 1
ATOM 677 C C . ASN A 1 89 ? 3.056 25.130 5.093 1.00 14.43 89 ASN A C 1
ATOM 678 O O . ASN A 1 89 ? 2.599 25.827 4.193 1.00 13.91 89 ASN A O 1
ATOM 685 N N . PHE A 1 90 ? 3.959 24.178 4.890 1.00 11.73 90 PHE A N 1
ATOM 686 C CA . PHE A 1 90 ? 4.500 23.896 3.569 1.00 11.70 90 PHE A CA 1
ATOM 687 C C . PHE A 1 90 ? 4.346 22.401 3.268 1.00 11.14 90 PHE A C 1
ATOM 688 O O . PHE A 1 90 ? 4.466 21.566 4.174 1.00 9.15 90 PHE A O 1
ATOM 696 N N . PRO A 1 91 ? 4.029 22.034 2.008 1.00 10.65 91 PRO A N 1
ATOM 697 C CA . PRO A 1 91 ? 3.913 20.591 1.790 1.00 10.53 91 PRO A CA 1
ATOM 698 C C . PRO A 1 91 ? 5.127 19.907 2.429 1.00 10.35 91 PRO A C 1
ATOM 699 O O . PRO A 1 91 ? 5.007 18.841 3.034 1.00 11.90 91 PRO A O 1
ATOM 703 N N . ILE A 1 92 ? 6.296 20.524 2.276 1.00 9.31 92 ILE A N 1
ATOM 704 C CA . ILE A 1 92 ? 7.534 20.024 2.885 1.00 8.82 92 ILE A CA 1
ATOM 705 C C . ILE A 1 92 ? 8.469 21.183 3.266 1.00 9.07 92 ILE A C 1
ATOM 706 O O . ILE A 1 92 ? 8.797 22.011 2.416 1.00 7.82 92 ILE A O 1
ATOM 711 N N . GLN A 1 93 ? 8.850 21.287 4.546 1.00 9.66 93 GLN A N 1
ATOM 712 C CA . GLN A 1 93 ? 9.824 22.303 4.962 1.00 8.56 93 GLN A CA 1
ATOM 713 C C . GLN A 1 93 ? 11.093 21.507 4.714 1.00 9.43 93 GLN A C 1
ATOM 714 O O . GLN A 1 93 ? 11.601 20.813 5.599 1.00 10.45 93 GLN A O 1
ATOM 722 N N . HIS A 1 94 ? 11.583 21.597 3.486 1.00 9.95 94 HIS A N 1
ATOM 723 C CA . HIS A 1 94 ? 12.739 20.825 3.023 1.00 7.92 94 HIS A CA 1
ATOM 724 C C . HIS A 1 94 ? 14.169 21.283 3.341 1.00 7.17 94 HIS A C 1
ATOM 725 O O . HIS A 1 94 ? 15.120 20.539 3.075 1.00 3.49 94 HIS A O 1
ATOM 732 N N . ASP A 1 95 ? 14.332 22.479 3.911 1.00 7.22 95 ASP A N 1
ATOM 733 C CA . ASP A 1 95 ? 15.659 23.002 4.245 1.00 7.40 95 ASP A CA 1
ATOM 734 C C . ASP A 1 95 ? 16.433 22.154 5.247 1.00 9.04 95 ASP A C 1
ATOM 735 O O . ASP A 1 95 ? 15.858 21.610 6.191 1.00 8.82 95 ASP A O 1
ATOM 740 N N . LYS A 1 96 ? 17.748 22.047 5.035 1.00 8.99 96 LYS A N 1
ATOM 741 C CA . LYS A 1 96 ? 18.655 21.333 5.937 1.00 7.77 96 LYS A CA 1
ATOM 742 C C . LYS A 1 96 ? 19.709 22.419 6.157 1.00 7.47 96 LYS A C 1
ATOM 743 O O . LYS A 1 96 ? 20.742 22.470 5.485 1.00 6.00 96 LYS A O 1
ATOM 749 N N . VAL A 1 97 ? 19.416 23.298 7.101 1.00 6.58 97 VAL A N 1
ATOM 750 C CA . VAL A 1 97 ? 20.267 24.448 7.364 1.00 6.83 97 VAL A CA 1
ATOM 751 C C . VAL A 1 97 ? 20.611 24.680 8.835 1.00 7.62 97 VAL A C 1
ATOM 752 O O . VAL A 1 97 ? 19.772 24.504 9.719 1.00 6.68 97 VAL A O 1
ATOM 756 N N . ILE A 1 98 ? 21.857 25.075 9.080 1.00 8.81 98 ILE A N 1
ATOM 757 C CA . ILE A 1 98 ? 22.315 25.417 10.419 1.00 8.45 98 ILE A CA 1
ATOM 758 C C . ILE A 1 98 ? 23.019 26.771 10.320 1.00 8.43 98 ILE A C 1
ATOM 759 O O . ILE A 1 98 ? 24.030 26.907 9.636 1.00 7.40 98 ILE A O 1
ATOM 764 N N . ILE A 1 99 ? 22.436 27.782 10.966 1.00 7.09 99 ILE A N 1
ATOM 765 C CA . ILE A 1 99 ? 23.005 29.122 10.985 1.00 7.67 99 ILE A CA 1
ATOM 766 C C . ILE A 1 99 ? 23.700 29.275 12.343 1.00 8.29 99 ILE A C 1
ATOM 767 O O . ILE A 1 99 ? 23.056 29.220 13.389 1.00 9.26 99 ILE A O 1
ATOM 772 N N . VAL A 1 100 ? 25.016 29.471 12.320 1.00 9.51 100 VAL A N 1
ATOM 773 C CA . VAL A 1 100 ? 25.811 29.585 13.544 1.00 9.24 100 VAL A CA 1
ATOM 774 C C . VAL A 1 100 ? 26.366 30.983 13.851 1.00 10.71 100 VAL A C 1
ATOM 775 O O . VAL A 1 100 ? 26.983 31.644 12.993 1.00 11.20 100 VAL A O 1
ATOM 779 N N . ASP A 1 101 ? 26.110 31.450 15.070 1.00 9.81 101 ASP A N 1
ATOM 780 C CA . ASP A 1 101 ? 26.608 32.734 15.531 1.00 11.60 101 ASP A CA 1
ATOM 781 C C . ASP A 1 101 ? 26.293 33.919 14.608 1.00 13.15 101 ASP A C 1
ATOM 782 O O . ASP A 1 101 ? 27.081 34.857 14.491 1.00 12.64 101 ASP A O 1
ATOM 787 N N . ASN A 1 102 ? 25.135 33.871 13.961 1.00 14.41 102 ASN A N 1
ATOM 788 C CA . ASN A 1 102 ? 24.692 34.946 13.086 1.00 15.61 102 ASN A CA 1
ATOM 789 C C . ASN A 1 102 ? 25.629 35.332 11.938 1.00 12.40 102 ASN A C 1
ATOM 790 O O . ASN A 1 102 ? 25.445 36.369 11.316 1.00 12.36 102 ASN A O 1
ATOM 797 N N . VAL A 1 103 ? 26.632 34.513 11.656 1.00 11.22 103 VAL A N 1
ATOM 798 C CA . VAL A 1 103 ? 27.558 34.825 10.570 1.00 9.46 103 VAL A CA 1
ATOM 799 C C . VAL A 1 103 ? 27.982 33.620 9.750 1.00 9.48 103 VAL A C 1
ATOM 800 O O . VAL A 1 103 ? 28.635 33.772 8.728 1.00 10.07 103 VAL A O 1
ATOM 804 N N . THR A 1 104 ? 27.631 32.422 10.203 1.00 8.63 104 THR A N 1
ATOM 805 C CA . THR A 1 104 ? 28.018 31.212 9.486 1.00 8.94 104 THR A CA 1
ATOM 806 C C . THR A 1 104 ? 26.808 30.386 9.079 1.00 9.62 104 THR A C 1
ATOM 807 O O . THR A 1 104 ? 25.827 30.300 9.818 1.00 9.80 104 THR A 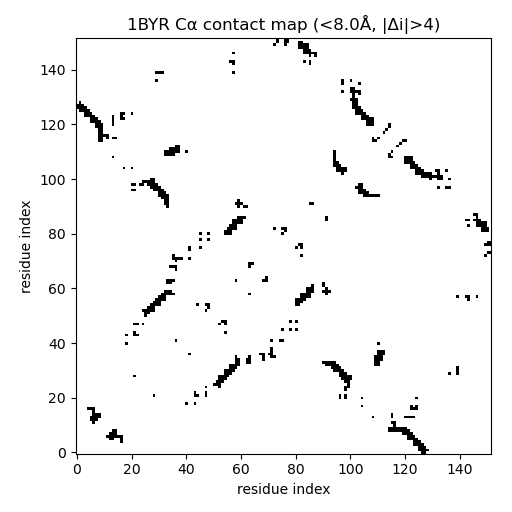O 1
ATOM 811 N N . VAL A 1 105 ? 26.862 29.782 7.891 1.00 9.27 105 VAL A N 1
ATOM 812 C CA . VAL A 1 105 ? 25.741 28.990 7.390 1.00 7.75 105 VAL A CA 1
ATOM 813 C C . VAL A 1 105 ? 26.150 27.629 6.845 1.00 7.99 105 VAL A C 1
ATOM 814 O O . VAL A 1 105 ? 27.006 27.533 5.962 1.00 7.19 105 VAL A O 1
ATOM 818 N N . GLU A 1 106 ? 25.549 26.576 7.385 1.00 5.80 106 GLU A N 1
ATOM 819 C CA . GLU A 1 106 ? 25.801 25.234 6.888 1.00 5.86 106 GLU A CA 1
ATOM 820 C C . GLU A 1 106 ? 24.567 24.941 6.046 1.00 6.85 106 GLU A C 1
ATOM 821 O O . GLU A 1 106 ? 23.456 25.299 6.446 1.00 7.43 106 GLU A O 1
ATOM 827 N N . THR A 1 107 ? 24.748 24.326 4.877 1.00 5.68 107 THR A N 1
ATOM 828 C CA . THR A 1 107 ? 23.608 23.968 4.036 1.00 6.35 107 THR A CA 1
ATOM 829 C C . THR A 1 107 ? 24.060 22.930 3.029 1.00 6.79 107 THR A C 1
ATOM 830 O O . THR A 1 107 ? 25.229 22.544 3.024 1.00 6.12 107 THR A O 1
ATOM 834 N N . GLY A 1 108 ? 23.141 22.450 2.192 1.00 7.45 108 GLY A N 1
ATOM 835 C CA . GLY A 1 108 ? 23.487 21.430 1.215 1.00 5.54 108 GLY A CA 1
ATOM 836 C C . GLY A 1 108 ? 22.369 20.411 1.076 1.00 5.00 108 GLY A C 1
ATOM 837 O O . GLY A 1 108 ? 21.217 20.716 1.356 1.00 4.68 108 GLY A O 1
ATOM 838 N N . SER A 1 109 ? 22.692 19.198 0.632 1.00 4.56 109 SER A N 1
ATOM 839 C CA . SER A 1 109 ? 21.663 18.173 0.481 1.00 3.40 109 SER A CA 1
ATOM 840 C C . SER A 1 109 ? 21.481 17.365 1.764 1.00 4.87 109 SER A C 1
ATOM 841 O O . SER A 1 109 ? 20.416 16.798 2.007 1.00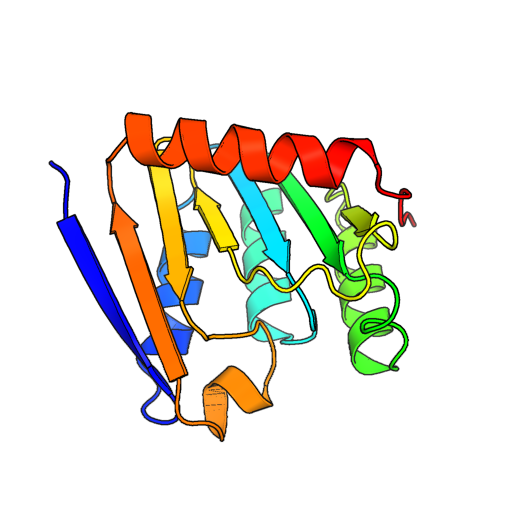 5.97 109 SER A O 1
ATOM 844 N N . PHE A 1 110 ? 22.538 17.330 2.568 1.00 3.88 110 PHE A N 1
ATOM 845 C CA . PHE A 1 110 ? 22.609 16.567 3.820 1.00 4.37 110 PHE A CA 1
ATOM 846 C C . PHE A 1 110 ? 21.462 16.731 4.838 1.00 5.06 110 PHE A C 1
ATOM 847 O O . PHE A 1 110 ? 21.308 17.798 5.454 1.00 5.73 110 PHE A O 1
ATOM 855 N N . ASN A 1 111 ? 20.655 15.681 5.008 1.00 5.05 111 ASN A N 1
ATOM 856 C CA . ASN A 1 111 ? 19.567 15.714 5.997 1.00 7.78 111 ASN A CA 1
ATOM 857 C C . ASN A 1 111 ? 20.199 15.263 7.299 1.00 8.09 111 ASN A C 1
ATOM 858 O O . ASN A 1 111 ? 21.201 14.550 7.297 1.00 8.75 111 ASN A O 1
ATOM 865 N N . PHE A 1 112 ? 19.606 15.657 8.415 1.00 10.13 112 PHE A N 1
ATOM 866 C CA . PHE A 1 112 ? 20.165 15.299 9.701 1.00 8.65 112 PHE A CA 1
ATOM 867 C C . PHE A 1 112 ? 19.667 13.941 10.148 1.00 8.18 112 PHE A C 1
ATOM 868 O O . PHE A 1 112 ? 18.914 13.795 11.122 1.00 9.97 112 PHE A O 1
ATOM 876 N N . THR A 1 113 ? 20.109 12.943 9.395 1.00 7.21 113 THR A N 1
ATOM 877 C CA . THR A 1 113 ? 19.748 11.559 9.604 1.00 7.54 113 THR A CA 1
ATOM 878 C C . THR A 1 113 ? 20.943 10.659 9.442 1.00 8.84 113 THR A C 1
ATOM 879 O O . THR A 1 113 ? 21.984 11.041 8.907 1.00 8.02 113 THR A O 1
ATOM 883 N N . LYS A 1 114 ? 20.735 9.433 9.898 1.00 8.58 114 LYS A N 1
ATOM 884 C CA . LYS A 1 114 ? 21.724 8.360 9.827 1.00 12.59 114 LYS A CA 1
ATOM 885 C C . LYS A 1 114 ? 21.996 8.000 8.333 1.00 13.09 114 LYS A C 1
ATOM 886 O O . LYS A 1 114 ? 23.160 7.892 7.887 1.00 11.90 114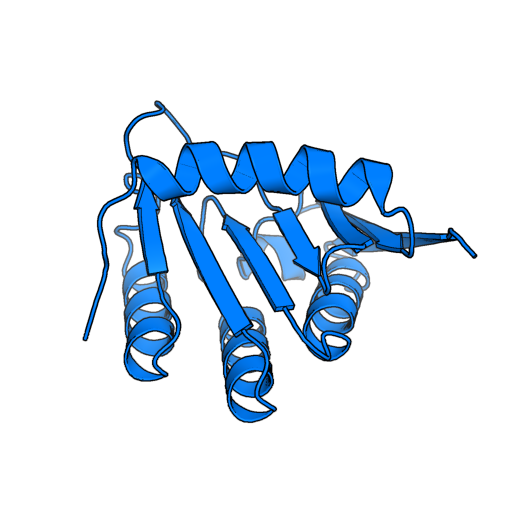 LYS A O 1
ATOM 892 N N . ALA A 1 115 ? 20.924 7.839 7.559 1.00 10.61 115 ALA A N 1
ATOM 893 C CA . ALA A 1 115 ? 21.060 7.505 6.143 1.00 8.21 115 ALA A CA 1
ATOM 894 C C . ALA A 1 115 ? 21.889 8.578 5.434 1.00 8.71 115 ALA A C 1
ATOM 895 O O . ALA A 1 115 ? 22.712 8.270 4.578 1.00 9.04 115 ALA A O 1
ATOM 897 N N . ALA A 1 116 ? 21.687 9.837 5.813 1.00 7.60 116 ALA A N 1
ATOM 898 C CA . ALA A 1 116 ? 22.431 10.947 5.214 1.00 7.67 116 ALA A CA 1
ATOM 899 C C . ALA A 1 116 ? 23.929 10.920 5.543 1.00 8.11 116 ALA A C 1
ATOM 900 O O 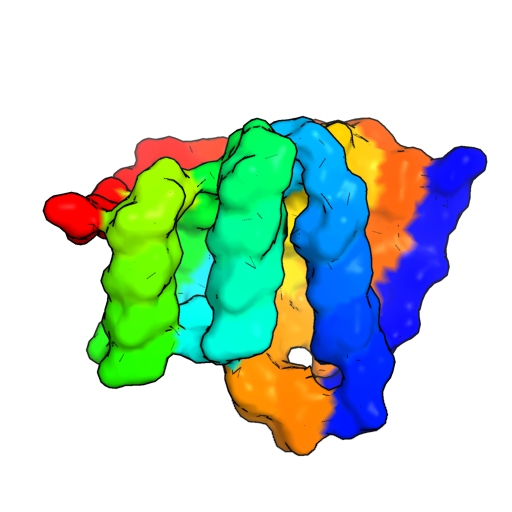. ALA A 1 116 ? 24.770 11.366 4.749 1.00 7.90 116 ALA A O 1
ATOM 902 N N . GLU A 1 117 ? 24.251 10.408 6.726 1.00 7.37 117 GLU A N 1
ATOM 903 C CA . GLU A 1 117 ? 25.632 10.331 7.201 1.00 8.86 117 GLU A CA 1
ATOM 904 C C . GLU A 1 117 ? 26.436 9.146 6.695 1.00 9.15 117 GLU A C 1
ATOM 905 O O . GLU A 1 117 ? 27.629 9.260 6.413 1.00 8.03 117 GLU A O 1
ATOM 911 N N . THR A 1 118 ? 25.747 8.028 6.546 1.00 9.60 118 THR A N 1
ATOM 912 C CA . THR A 1 118 ? 26.403 6.772 6.223 1.00 13.20 118 THR A CA 1
ATOM 913 C C . THR A 1 118 ? 26.035 5.991 4.953 1.00 12.85 118 THR A C 1
ATOM 914 O O . THR A 1 118 ? 26.756 5.075 4.563 1.00 12.71 118 THR A O 1
ATOM 918 N N . LYS A 1 119 ? 24.937 6.349 4.302 1.00 12.57 119 LYS A N 1
ATOM 919 C CA . LYS A 1 119 ? 24.506 5.586 3.120 1.00 13.15 119 LYS A CA 1
ATOM 920 C C . LYS A 1 119 ? 24.368 6.353 1.801 1.00 11.03 119 LYS A C 1
ATOM 921 O O . LYS A 1 119 ? 24.836 5.897 0.765 1.00 10.36 119 LYS A O 1
ATOM 927 N N . ASN A 1 120 ? 23.697 7.499 1.850 1.00 9.81 120 ASN A N 1
ATOM 928 C CA . ASN A 1 120 ? 23.463 8.302 0.657 1.00 8.72 120 ASN A CA 1
ATOM 929 C C . ASN A 1 120 ? 24.662 9.101 0.190 1.00 8.17 120 ASN A C 1
ATOM 930 O O . ASN A 1 120 ? 25.618 9.318 0.935 1.00 6.21 120 ASN A O 1
ATOM 937 N N . SER A 1 121 ? 24.612 9.523 -1.069 1.00 6.93 121 SER A N 1
ATOM 938 C CA . SER A 1 121 ? 25.645 10.409 -1.573 1.00 7.33 121 SER A CA 1
ATOM 939 C C . SER A 1 121 ? 25.043 11.769 -1.223 1.00 6.36 121 SER A C 1
ATOM 940 O O . SER A 1 121 ? 23.858 12.043 -1.508 1.00 5.28 121 SER A O 1
ATOM 943 N N . GLU A 1 122 ? 25.831 12.600 -0.545 1.00 6.60 122 GLU A N 1
ATOM 944 C CA . GLU A 1 122 ? 25.388 13.925 -0.121 1.00 6.96 122 GLU A CA 1
ATOM 945 C C . GLU A 1 122 ? 26.565 14.864 -0.116 1.00 7.27 122 GLU A C 1
ATOM 946 O O . GLU A 1 122 ? 27.713 14.455 -0.235 1.00 5.86 122 GLU A O 1
ATOM 952 N N . ASN A 1 123 ? 26.257 16.146 0.035 1.00 7.90 123 ASN A N 1
ATOM 953 C CA . ASN A 1 123 ? 27.282 17.160 0.164 1.00 7.12 123 ASN A CA 1
ATOM 954 C C . ASN A 1 123 ? 26.769 18.128 1.216 1.00 7.16 123 ASN A C 1
ATOM 955 O O . ASN A 1 123 ? 25.565 18.378 1.318 1.00 5.71 123 ASN A O 1
ATOM 962 N N . ALA A 1 124 ? 27.678 18.630 2.047 1.00 6.89 124 ALA A N 1
ATOM 963 C CA . ALA A 1 124 ? 27.339 19.629 3.039 1.00 7.42 124 ALA A CA 1
ATOM 964 C C . ALA A 1 124 ? 28.405 20.689 2.921 1.00 6.68 124 ALA A C 1
ATOM 965 O O . ALA A 1 124 ? 29.590 20.367 2.784 1.00 6.78 124 ALA A O 1
ATOM 967 N N . VAL A 1 125 ? 27.994 21.956 2.937 1.00 6.53 125 VAL A N 1
ATOM 968 C CA . VAL A 1 125 ? 28.954 23.039 2.883 1.00 6.93 125 VAL A CA 1
ATOM 969 C C . VAL A 1 125 ? 28.764 23.943 4.088 1.00 7.80 125 VAL A C 1
ATOM 970 O O . VAL A 1 125 ? 27.649 24.094 4.607 1.00 5.09 125 VAL A O 1
ATOM 974 N N . VAL A 1 126 ? 29.872 24.503 4.570 1.00 6.39 126 VAL A N 1
ATOM 975 C CA . VAL A 1 126 ? 29.809 25.444 5.670 1.00 7.19 126 VAL A CA 1
ATOM 976 C C . VAL A 1 126 ? 30.450 26.724 5.176 1.00 7.90 126 VAL A C 1
ATOM 977 O O . VAL A 1 126 ? 31.634 26.750 4.858 1.00 9.37 126 VAL A O 1
ATOM 981 N N . ILE A 1 127 ? 29.634 27.771 5.061 1.00 8.61 127 ILE A N 1
ATOM 982 C CA . ILE A 1 127 ? 30.089 29.078 4.596 1.00 8.88 127 ILE A CA 1
ATOM 983 C C . ILE A 1 127 ? 30.345 29.922 5.832 1.00 10.62 127 ILE A C 1
ATOM 984 O O . ILE A 1 127 ? 29.411 30.413 6.469 1.00 10.06 127 ILE A O 1
ATOM 989 N N . TRP A 1 128 ? 31.621 30.066 6.174 1.00 10.38 128 TRP A N 1
ATOM 990 C CA . TRP A 1 128 ? 32.036 30.812 7.355 1.00 12.46 128 TRP A CA 1
ATOM 991 C C . TRP A 1 128 ? 32.209 32.313 7.194 1.00 12.78 128 TRP A C 1
ATOM 992 O O . TRP A 1 128 ? 32.711 32.799 6.179 1.00 13.22 128 TRP A O 1
ATOM 1003 N N . ASN A 1 129 ? 31.822 33.034 8.235 1.00 13.50 129 ASN A N 1
ATOM 1004 C CA . ASN A 1 129 ? 32.000 34.472 8.298 1.00 14.69 129 ASN A CA 1
ATOM 1005 C C . ASN A 1 129 ? 31.537 35.293 7.101 1.00 12.83 129 ASN A C 1
ATOM 1006 O O . ASN A 1 129 ? 32.323 35.957 6.433 1.00 14.35 129 ASN A O 1
ATOM 1013 N N . MET A 1 130 ? 30.239 35.226 6.852 1.00 13.12 130 MET A N 1
ATOM 1014 C CA . MET A 1 130 ? 29.594 35.977 5.782 1.00 13.08 130 MET A CA 1
ATOM 1015 C C . MET A 1 130 ? 28.321 36.476 6.433 1.00 13.44 130 MET A C 1
ATOM 1016 O O . MET A 1 130 ? 27.240 35.927 6.221 1.00 14.99 130 MET A O 1
ATOM 1021 N N . PRO A 1 131 ? 28.431 37.536 7.242 1.00 12.49 131 PRO A N 1
ATOM 1022 C CA . PRO A 1 131 ? 27.279 38.106 7.941 1.00 11.91 131 PRO A CA 1
ATOM 1023 C C . PRO A 1 131 ? 26.044 38.381 7.093 1.00 9.84 131 PRO A C 1
ATOM 1024 O O . PRO A 1 131 ? 24.938 38.069 7.503 1.00 8.95 131 PRO A O 1
ATOM 1028 N N . LYS A 1 132 ? 26.220 38.968 5.918 1.00 12.83 132 LYS A N 1
ATOM 1029 C CA . LYS A 1 132 ? 25.071 39.278 5.064 1.00 13.65 132 LYS A CA 1
ATOM 1030 C C . LYS A 1 132 ? 24.336 38.039 4.606 1.00 12.35 132 LYS A C 1
ATOM 1031 O O . LYS A 1 132 ? 23.108 38.035 4.508 1.00 12.71 132 LYS A O 1
ATOM 1037 N N . LEU A 1 133 ? 25.084 36.990 4.306 1.00 11.18 133 LEU A N 1
ATOM 1038 C CA . LEU A 1 133 ? 24.463 35.754 3.863 1.00 9.88 133 LEU A CA 1
ATOM 1039 C C . LEU A 1 133 ? 23.677 35.139 5.015 1.00 10.10 133 LEU A C 1
ATOM 1040 O O . LEU A 1 133 ? 22.555 34.664 4.838 1.00 9.10 133 LEU A O 1
ATOM 1045 N N . ALA A 1 134 ? 24.262 35.171 6.206 1.00 8.97 134 ALA A N 1
ATOM 1046 C CA . ALA A 1 134 ? 23.618 34.591 7.377 1.00 8.83 134 ALA A CA 1
ATOM 1047 C C . ALA A 1 134 ? 22.363 35.352 7.821 1.00 9.20 134 ALA A C 1
ATOM 1048 O O . ALA A 1 134 ? 21.368 34.728 8.202 1.00 10.68 134 ALA A O 1
ATOM 1050 N N . GLU A 1 135 ? 22.380 36.686 7.775 1.00 9.61 135 GLU A N 1
ATOM 1051 C CA . GLU A 1 135 ? 21.190 37.440 8.173 1.00 11.56 135 GLU A CA 1
ATOM 1052 C C . GLU A 1 135 ? 20.062 37.188 7.184 1.00 10.84 135 GLU A C 1
ATOM 1053 O O . GLU A 1 135 ? 18.883 37.187 7.549 1.00 10.91 135 GLU A O 1
ATOM 1059 N N . SER A 1 136 ? 20.409 36.968 5.922 1.00 11.81 136 SER A N 1
ATOM 1060 C CA . SER A 1 136 ? 19.386 36.651 4.935 1.00 10.92 136 SER A CA 1
ATOM 1061 C C . SER A 1 136 ? 18.786 35.275 5.277 1.00 10.01 136 SER A C 1
ATOM 1062 O O . SER A 1 136 ? 17.555 35.083 5.273 1.00 8.16 136 SER A O 1
ATOM 1065 N N . PHE A 1 137 ? 19.652 34.317 5.586 1.00 8.57 137 PHE A N 1
ATOM 1066 C CA . PHE A 1 137 ? 19.189 32.985 5.934 1.00 8.02 137 PHE A CA 1
ATOM 1067 C C . PHE A 1 137 ? 18.359 33.044 7.203 1.00 8.58 137 PHE A C 1
ATOM 1068 O O . PHE A 1 137 ? 17.395 32.285 7.362 1.00 8.38 137 PHE A O 1
ATOM 1076 N N . LEU A 1 138 ? 18.731 33.945 8.110 1.00 9.55 138 LEU A N 1
ATOM 1077 C CA . LEU A 1 138 ? 18.005 34.129 9.372 1.00 10.60 138 LEU A CA 1
ATOM 1078 C C . LEU A 1 138 ? 16.557 34.561 9.130 1.00 9.35 138 LEU A C 1
ATOM 1079 O O . LEU A 1 138 ? 15.637 34.098 9.803 1.00 7.76 138 LEU A O 1
ATOM 1084 N N . GLU A 1 139 ? 16.354 35.455 8.168 1.00 10.33 139 GLU A N 1
ATOM 1085 C CA . GLU A 1 139 ? 15.011 35.898 7.832 1.00 11.21 139 GLU A CA 1
ATOM 1086 C C . GLU A 1 139 ? 14.195 34.700 7.341 1.00 9.36 139 GLU A C 1
ATOM 1087 O O . GLU A 1 139 ? 13.008 34.578 7.616 1.00 10.42 139 GLU A O 1
ATOM 1093 N N . HIS A 1 140 ? 14.863 33.811 6.617 1.00 9.69 140 HIS A N 1
ATOM 1094 C CA . HIS A 1 140 ? 14.252 32.587 6.077 1.00 8.35 140 HIS A CA 1
ATOM 1095 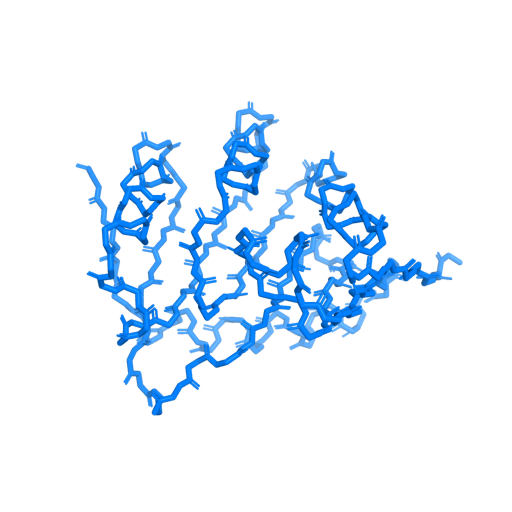C C . HIS A 1 140 ? 13.892 31.678 7.252 1.00 8.92 140 HIS A C 1
ATOM 1096 O O . HIS A 1 140 ? 12.817 31.085 7.288 1.00 8.17 140 HIS A O 1
ATOM 1103 N N . TRP A 1 141 ? 14.803 31.572 8.212 1.00 7.12 141 TRP A N 1
ATOM 1104 C CA . TRP A 1 141 ? 14.581 30.744 9.398 1.00 8.43 141 TRP A CA 1
ATOM 1105 C C . TRP A 1 141 ? 13.443 31.314 10.262 1.00 8.98 141 TRP A C 1
ATOM 1106 O O . TRP A 1 141 ? 12.553 30.582 10.719 1.00 8.57 141 TRP A O 1
ATOM 1117 N N . GLN A 1 142 ? 13.485 32.629 10.475 1.00 9.56 142 GLN A N 1
ATOM 1118 C CA . GLN A 1 142 ? 12.503 33.337 11.289 1.00 9.34 142 GLN A CA 1
ATOM 1119 C C . GLN A 1 142 ? 11.080 33.219 10.763 1.00 10.35 142 GLN A C 1
ATOM 1120 O O . GLN A 1 142 ? 10.125 33.049 11.534 1.00 10.54 142 GLN A O 1
ATOM 1128 N N . ASP A 1 143 ? 10.936 33.318 9.444 1.00 9.69 143 ASP A N 1
ATOM 1129 C CA . ASP A 1 143 ? 9.626 33.208 8.818 1.00 8.93 143 ASP A CA 1
ATOM 1130 C C . ASP A 1 143 ? 9.016 31.823 9.030 1.00 7.45 143 ASP A C 1
ATOM 1131 O O . ASP A 1 143 ? 7.824 31.693 9.282 1.00 6.70 143 ASP A O 1
ATOM 1136 N N . ARG A 1 144 ? 9.835 30.783 8.920 1.00 6.52 144 ARG A N 1
ATOM 1137 C CA . ARG A 1 144 ? 9.364 29.414 9.110 1.00 4.19 144 ARG A CA 1
ATOM 1138 C C . ARG A 1 144 ? 9.090 29.142 10.584 1.00 6.28 144 ARG A C 1
ATOM 1139 O O . ARG A 1 144 ? 8.111 28.497 10.923 1.00 7.08 144 ARG A O 1
ATOM 1151 N N . TRP A 1 145 ? 9.959 29.637 11.460 1.00 7.20 145 TRP A N 1
ATOM 1152 C CA . TRP A 1 145 ? 9.783 29.468 12.907 1.00 9.81 145 TRP A CA 1
ATOM 1153 C C . TRP A 1 145 ? 8.477 30.122 13.382 1.00 9.62 145 TRP A C 1
ATOM 1154 O O . TRP A 1 145 ? 7.683 29.516 14.108 1.00 8.94 145 TRP A O 1
ATOM 1165 N N . ASN A 1 146 ? 8.253 31.354 12.944 1.00 12.13 146 ASN A N 1
ATOM 1166 C CA . ASN A 1 146 ? 7.064 32.106 13.326 1.00 14.60 146 ASN A CA 1
ATOM 1167 C C . ASN A 1 146 ? 5.732 31.424 13.046 1.00 16.31 146 ASN A C 1
ATOM 1168 O O . ASN A 1 146 ? 4.732 31.753 13.676 1.00 19.11 146 ASN A O 1
ATOM 1175 N N . GLN A 1 147 ? 5.697 30.477 12.115 1.00 15.38 147 GLN A N 1
ATOM 1176 C CA . GLN A 1 147 ? 4.441 29.793 11.846 1.00 16.59 147 GLN A CA 1
ATOM 1177 C C . GLN A 1 147 ? 4.507 28.335 12.273 1.00 16.93 147 GLN A C 1
ATOM 1178 O O . GLN A 1 147 ? 3.764 27.483 11.762 1.00 16.57 147 GLN A O 1
ATOM 1186 N N . GLY A 1 148 ? 5.409 28.051 13.208 1.00 14.59 148 GLY A N 1
ATOM 1187 C CA . GLY A 1 148 ? 5.563 26.698 13.703 1.00 14.79 148 GLY A CA 1
ATOM 1188 C C . GLY A 1 148 ? 4.796 26.480 14.990 1.00 15.48 148 GLY A C 1
ATOM 1189 O O . GLY A 1 148 ? 4.283 27.432 15.596 1.00 14.55 148 GLY A O 1
ATOM 1190 N N . ARG A 1 149 ? 4.721 25.222 15.415 1.00 14.68 149 ARG A N 1
ATOM 1191 C CA . ARG A 1 149 ? 4.016 24.842 16.639 1.00 16.14 149 ARG A CA 1
ATOM 1192 C C . ARG A 1 149 ? 5.044 24.343 17.654 1.00 13.78 149 ARG A C 1
ATOM 1193 O O . ARG A 1 149 ? 5.861 23.485 17.346 1.00 14.00 149 ARG A O 1
ATOM 1205 N N . ASP A 1 150 ? 5.013 24.894 18.857 1.00 14.48 150 ASP A N 1
ATOM 1206 C CA . ASP A 1 150 ? 5.951 24.479 19.898 1.00 12.81 150 ASP A CA 1
ATOM 1207 C C . ASP A 1 150 ? 5.888 22.984 20.150 1.00 13.62 150 ASP A C 1
ATOM 1208 O O . ASP A 1 150 ? 4.814 22.391 20.139 1.00 12.77 150 ASP A O 1
ATOM 1213 N N . TYR A 1 151 ? 7.040 22.359 20.372 1.00 13.36 151 TYR A N 1
ATOM 1214 C CA . TYR A 1 151 ? 7.062 20.945 20.743 1.00 13.91 151 TYR A CA 1
ATOM 1215 C C . TYR A 1 151 ? 7.831 20.973 22.052 1.00 15.33 151 TYR A C 1
ATOM 1216 O O . TYR A 1 151 ? 9.041 21.173 22.061 1.00 12.60 151 TYR A O 1
ATOM 1225 N N . ARG A 1 152 ? 7.129 20.781 23.160 1.00 19.26 152 ARG A N 1
ATOM 1226 C CA . ARG A 1 152 ? 7.786 20.867 24.460 1.00 23.13 152 ARG A CA 1
ATOM 1227 C C . ARG A 1 152 ? 7.756 19.612 25.311 1.00 24.55 152 ARG A C 1
ATOM 1228 O O . ARG A 1 152 ? 7.164 18.596 24.959 1.00 23.37 152 ARG A O 1
ATOM 1240 N N . SER A 1 153 ? 8.426 19.726 26.454 1.00 28.47 153 SER A N 1
ATOM 1241 C CA . SER A 1 153 ? 8.510 18.665 27.432 1.00 32.26 153 SER A CA 1
ATOM 1242 C C . SER A 1 153 ? 8.321 19.353 28.777 1.00 31.20 153 SER A C 1
ATOM 1243 O O . SER A 1 153 ? 7.441 18.910 29.537 1.00 31.52 153 SER A O 1
#

Nearest PDB structures (foldseek):
  1byr-assembly1_A  TM=1.007E+00  e=9.139E-35  Salmonella enterica subsp. enterica serovar Typhimurium
  4ggj-assembly1_A  TM=8.515E-01  e=2.433E-12  Mus musculus
  8v06-assembly1_A  TM=8.664E-01  e=2.378E-09  Mus musculus
  8v06-assembly2_C  TM=8.672E-01  e=6.359E-09  Mus musculus
  8v06-assembly1_B  TM=8.664E-01  e=1.106E-08  Mus musculus

CATH classification: 3.30.870.10

Radius of gyration: 13.97 Å; Cα contacts (8 Å, |Δi|>4): 356; chains: 1; bounding box: 35×34×29 Å

Secondary structure (DSSP, 8-state):
--EEEEEEETTTHHHHHHHHHHHH-SSEEEEEESSB--HHHHHHHHHHHHTT-EEEEEEESTT--SHHHHHHHHHHHHTT--EEEE-SSS-----EEEETTTEEEEES--BSHHHHHTS-EEEEEEES-HHHHHHHHHHHHHHHHT-EE---

B-factor: mean 13.56, std 9.59, range [2.0, 51.68]

InterPro domains:
  IPR001736 Phospholipase D/Transphosphatidylase [PS50035] (111-138)
  IPR001736 Phospholipase D/Transphosphatidylase [SM00155] (111-138)
  IPR025202 Cardiolipin synthase-like, phospholipase D-like domain [PF13091] (42-167)
  IPR051406 Phospholipase D domain-containing protein [PTHR43856] (26-174)

Foldseek 3Di:
DKDKDKAKPPVQGRVVVLLVQLQPAQAEKQWEAEAAAAPSNLVSNLVSVVSVHQYEYEYADPRQPDPRSVVSLASNQVSVHWYFHFHPDVTSHWGWMQGPLAKIKGWNQGNDPCSHNPDIIMIMMTGGHNVVSVVVVVVSVVRVVRTDTDHD

Solvent-accessible surface area: 7091 Å² total; per-residue (Å²): 174,85,62,91,91,69,0,111,1,71,136,20,51,0,79,97,9,0,38,47,0,0,82,26,0,153,87,22,0,32,0,0,0,56,28,0,17,0,81,35,0,3,130,10,0,6,43,0,69,175,115,64,2,64,1,65,0,0,0,2,56,160,32,3,98,41,179,50,5,65,49,6,9,52,86,0,13,105,38,49,3,32,0,54,13,1,54,88,58,114,80,5,102,40,14,3,0,2,2,34,64,39,3,0,0,33,27,46,0,26,0,13,95,34,0,5,66,149,70,102,21,56,0,30,0,30,47,56,60,68,135,54,0,79,63,45,35,115,54,3,74,66,55,25,96,65,19,176,74,60,157,99